Protein AF-A0A931P7S0-F1 (afdb_monomer_lite)

Secondary structure (DSSP, 8-state):
----------S--------SSTT-TTS--HHHHHHHHHHHHHHT--HHHHHHHHH--SSGGGS-HHHHHHHHHHHHHHSTT---

pLDDT: mean 78.42, std 18.33, range [48.16, 95.75]

Foldseek 3Di:
DDDPDDPDDDDDPPPPVPPPPPPQQFWADPVLLVLLCVLCVVVVHDSQVVCCVPPVDNDNRRHGNVRSVVSSVVSVVPPPDPPD

Radius of gyration: 24.15 Å; chains: 1; bounding box: 81×26×39 Å

Structure (mmCIF, N/CA/C/O backbone):
data_AF-A0A931P7S0-F1
#
_entry.id   AF-A0A931P7S0-F1
#
loop_
_atom_site.group_PDB
_atom_site.id
_atom_site.type_symbol
_atom_site.label_atom_id
_atom_site.label_alt_id
_atom_site.label_comp_id
_atom_site.label_asym_id
_atom_site.label_entity_id
_atom_site.label_seq_id
_atom_site.pdbx_PDB_ins_code
_atom_site.Cartn_x
_atom_site.Cartn_y
_atom_site.Cartn_z
_atom_site.occupancy
_atom_site.B_iso_or_equiv
_atom_site.auth_seq_id
_atom_site.auth_comp_id
_atom_site.auth_asym_id
_atom_site.auth_atom_id
_atom_site.pdbx_PDB_model_num
ATOM 1 N N . MET A 1 1 ? 72.646 -20.938 -17.473 1.00 54.59 1 MET A N 1
ATOM 2 C CA . MET A 1 1 ? 71.360 -21.529 -17.902 1.00 54.59 1 MET A CA 1
ATOM 3 C C . MET A 1 1 ? 70.468 -21.617 -16.680 1.00 54.59 1 MET A C 1
ATOM 5 O O . MET A 1 1 ? 70.814 -22.351 -15.769 1.00 54.59 1 MET A O 1
ATOM 9 N N . GLY A 1 2 ? 69.397 -20.828 -16.617 1.00 52.03 2 GLY A N 1
ATOM 10 C CA . GLY A 1 2 ? 68.466 -20.861 -15.486 1.00 52.03 2 GLY A CA 1
ATOM 11 C C . GLY A 1 2 ? 67.920 -19.482 -15.154 1.00 52.03 2 GLY A C 1
ATOM 12 O O . GLY A 1 2 ? 68.458 -18.804 -14.290 1.00 52.03 2 GLY A O 1
ATOM 13 N N . SER A 1 3 ? 66.882 -19.058 -15.872 1.00 48.66 3 SER A N 1
ATOM 14 C CA . SER A 1 3 ? 65.983 -17.963 -15.485 1.00 48.66 3 SER A CA 1
ATOM 15 C C . SER A 1 3 ? 64.724 -18.061 -16.346 1.00 48.66 3 SER A C 1
ATOM 17 O O . SER A 1 3 ? 64.602 -17.378 -17.353 1.00 48.66 3 SER A O 1
ATOM 19 N N . ASN A 1 4 ? 63.813 -18.958 -15.971 1.00 56.84 4 ASN A N 1
ATOM 20 C CA . ASN A 1 4 ? 62.405 -18.854 -16.350 1.00 56.84 4 ASN A CA 1
ATOM 21 C C . ASN A 1 4 ? 61.637 -18.650 -15.046 1.00 56.84 4 ASN A C 1
ATOM 23 O O . ASN A 1 4 ? 61.141 -19.602 -14.453 1.00 56.84 4 ASN A O 1
ATOM 27 N N . THR A 1 5 ? 61.633 -17.407 -14.575 1.00 62.09 5 THR A N 1
ATOM 28 C CA . THR A 1 5 ? 60.822 -16.984 -13.437 1.00 62.09 5 THR A CA 1
ATOM 29 C C . THR A 1 5 ? 59.502 -16.457 -13.982 1.00 62.09 5 THR A C 1
ATOM 31 O O . THR A 1 5 ? 59.479 -15.497 -14.751 1.00 62.09 5 THR A O 1
ATOM 34 N N . ASP A 1 6 ? 58.438 -17.162 -13.612 1.00 56.56 6 ASP A N 1
ATOM 35 C CA . ASP A 1 6 ? 57.060 -16.715 -13.447 1.00 56.56 6 ASP A CA 1
ATOM 36 C C . ASP A 1 6 ? 56.556 -15.561 -14.317 1.00 56.56 6 ASP A C 1
ATOM 38 O O . ASP A 1 6 ? 56.630 -14.382 -13.971 1.00 56.56 6 ASP A O 1
ATOM 42 N N . ARG A 1 7 ? 55.863 -15.934 -15.393 1.00 52.94 7 ARG A N 1
ATOM 43 C CA . ARG A 1 7 ? 54.852 -15.082 -16.027 1.00 52.94 7 ARG A CA 1
ATOM 44 C C . ARG A 1 7 ? 53.505 -15.801 -16.061 1.00 52.94 7 ARG A C 1
ATOM 46 O O . ARG A 1 7 ? 52.909 -15.990 -17.117 1.00 52.94 7 ARG A O 1
ATOM 53 N N . ALA A 1 8 ? 53.042 -16.214 -14.886 1.00 56.34 8 ALA A N 1
ATOM 54 C CA . ALA A 1 8 ? 51.727 -16.804 -14.687 1.00 56.34 8 ALA A CA 1
ATOM 55 C C . ALA A 1 8 ? 51.056 -16.190 -13.453 1.00 56.34 8 ALA A C 1
ATOM 57 O O . ALA A 1 8 ? 51.039 -16.783 -12.386 1.00 56.34 8 ALA A O 1
ATOM 58 N N . LEU A 1 9 ? 50.459 -15.009 -13.612 1.00 55.88 9 LEU A N 1
ATOM 59 C CA . LEU A 1 9 ? 49.389 -14.553 -12.726 1.00 55.88 9 LEU A CA 1
ATOM 60 C C . LEU A 1 9 ? 48.229 -14.052 -13.586 1.00 55.88 9 LEU A C 1
ATOM 62 O O . LEU A 1 9 ? 48.180 -12.914 -14.041 1.00 55.88 9 LEU A O 1
ATOM 66 N N . ALA A 1 10 ? 47.370 -15.030 -13.872 1.00 58.12 10 ALA A N 1
ATOM 67 C CA . ALA A 1 10 ? 45.919 -14.955 -13.928 1.00 58.12 10 ALA A CA 1
ATOM 68 C C . ALA A 1 10 ? 45.302 -13.680 -14.524 1.00 58.12 10 ALA A C 1
ATOM 70 O O . ALA A 1 10 ? 45.053 -12.671 -13.865 1.00 58.12 10 ALA A O 1
ATOM 71 N N . VAL A 1 11 ? 44.939 -13.812 -15.796 1.00 59.25 11 VAL A N 1
ATOM 72 C CA . VAL A 1 11 ? 43.917 -13.004 -16.449 1.00 59.25 11 VAL A CA 1
ATOM 73 C C . VAL A 1 11 ? 42.577 -13.214 -15.731 1.00 59.25 11 VAL A C 1
ATOM 75 O O . VAL A 1 11 ? 42.004 -14.290 -15.782 1.00 59.25 11 VAL A O 1
ATOM 78 N N . SER A 1 12 ? 42.074 -12.137 -15.127 1.00 55.84 12 SER A N 1
ATOM 79 C CA . SER A 1 12 ? 40.650 -11.791 -14.997 1.00 55.84 12 SER A CA 1
ATOM 80 C C . SER A 1 12 ? 39.673 -12.851 -14.457 1.00 55.84 12 SER A C 1
ATOM 82 O O . SER A 1 12 ? 38.763 -13.261 -15.171 1.00 55.84 12 SER A O 1
ATOM 84 N N . ASP A 1 13 ? 39.692 -13.106 -13.148 1.00 54.06 13 ASP A N 1
ATOM 85 C CA . ASP A 1 13 ? 38.490 -13.555 -12.420 1.00 54.06 13 ASP A CA 1
ATOM 86 C C . ASP A 1 13 ? 37.612 -12.352 -12.028 1.00 54.06 13 ASP A C 1
ATOM 88 O O . ASP A 1 13 ? 37.368 -12.049 -10.862 1.00 54.06 13 ASP A O 1
ATOM 92 N N . ARG A 1 14 ? 37.116 -11.624 -13.036 1.00 60.03 14 ARG A N 1
ATOM 93 C CA . ARG A 1 14 ? 35.981 -10.698 -12.869 1.00 60.03 14 ARG A CA 1
ATOM 94 C C . ARG A 1 14 ? 34.708 -11.370 -13.359 1.00 60.03 14 ARG A C 1
ATOM 96 O O . ARG A 1 14 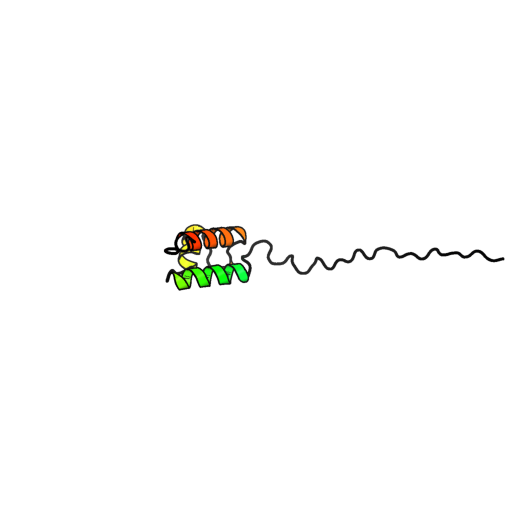? 34.033 -10.863 -14.246 1.00 60.03 14 ARG A O 1
ATOM 103 N N . ASN A 1 15 ? 34.388 -12.520 -12.782 1.00 52.16 15 ASN A N 1
ATOM 104 C CA . ASN A 1 15 ? 33.079 -13.132 -12.950 1.00 52.16 15 ASN A CA 1
ATOM 105 C C . ASN A 1 15 ? 32.360 -13.177 -11.602 1.00 52.16 15 ASN A C 1
ATOM 107 O O . ASN A 1 15 ? 32.106 -14.236 -11.038 1.00 52.16 15 ASN A O 1
ATOM 111 N N . SER A 1 16 ? 32.037 -11.996 -11.071 1.00 55.16 16 SER A N 1
ATOM 112 C CA . SER A 1 16 ? 30.971 -11.885 -10.079 1.00 55.16 16 SER A CA 1
ATOM 113 C C . SER A 1 16 ? 29.675 -12.314 -10.775 1.00 55.16 16 SER A C 1
ATOM 115 O O . SER A 1 16 ? 29.287 -11.653 -11.743 1.00 55.16 16 SER A O 1
ATOM 117 N N . PRO A 1 17 ? 28.962 -13.364 -10.326 1.00 49.53 17 PRO A N 1
ATOM 118 C CA . PRO A 1 17 ? 27.686 -13.749 -10.913 1.00 49.53 17 PRO A CA 1
ATOM 119 C C . PRO A 1 17 ? 26.597 -12.781 -10.428 1.00 49.53 17 PRO A C 1
ATOM 121 O O . PRO A 1 17 ? 25.647 -13.156 -9.747 1.00 49.53 17 PRO A O 1
ATOM 124 N N . GLN A 1 18 ? 26.718 -11.500 -10.775 1.00 56.66 18 GLN A N 1
ATOM 125 C CA . GLN A 1 18 ? 25.713 -10.474 -10.516 1.00 56.66 18 GLN A CA 1
ATOM 126 C C . GLN A 1 18 ? 24.713 -10.428 -11.677 1.00 56.66 18 GLN A C 1
ATOM 128 O O . GLN A 1 18 ? 24.450 -9.398 -12.289 1.00 56.66 18 GLN A O 1
ATOM 133 N N . SER A 1 19 ? 24.165 -11.587 -12.031 1.00 53.62 19 SER A N 1
ATOM 134 C CA . SER A 1 19 ? 23.227 -11.724 -13.148 1.00 53.62 19 SER A CA 1
ATOM 135 C C . SER A 1 19 ? 22.142 -12.763 -12.861 1.00 53.62 19 SER A C 1
ATOM 137 O O . SER A 1 19 ? 21.715 -13.509 -13.734 1.00 53.62 19 SER A O 1
ATOM 139 N N . LYS A 1 20 ? 21.626 -12.782 -11.625 1.00 50.00 20 LYS A N 1
ATOM 140 C CA . LYS A 1 20 ? 20.342 -13.439 -11.305 1.00 50.00 20 LYS A CA 1
ATOM 141 C C . LYS A 1 20 ? 19.310 -12.555 -10.596 1.00 50.00 20 LYS A C 1
ATOM 143 O O . LYS A 1 20 ? 18.212 -13.025 -10.338 1.00 50.00 20 LYS A O 1
ATOM 148 N N . GLN A 1 21 ? 19.589 -11.268 -10.367 1.00 53.81 21 GLN A N 1
ATOM 149 C CA . GLN A 1 21 ? 18.649 -10.347 -9.695 1.00 53.81 21 GLN A CA 1
ATOM 150 C C . GLN A 1 21 ? 18.048 -9.248 -10.589 1.00 53.81 21 GLN A C 1
ATOM 152 O O . GLN A 1 21 ? 17.363 -8.360 -10.099 1.00 53.81 21 GLN A O 1
ATOM 157 N N . ARG A 1 22 ? 18.232 -9.306 -11.913 1.00 52.44 22 ARG A N 1
ATOM 158 C CA . ARG A 1 22 ? 17.694 -8.295 -12.849 1.00 52.44 22 ARG A CA 1
ATOM 159 C C . ARG A 1 22 ? 16.344 -8.663 -13.483 1.00 52.44 22 ARG A C 1
ATOM 161 O O . ARG A 1 22 ? 16.091 -8.282 -14.617 1.00 52.44 22 ARG A O 1
ATOM 168 N N . ARG A 1 23 ? 15.474 -9.408 -12.787 1.00 49.88 23 ARG A N 1
ATOM 169 C CA . ARG A 1 23 ? 14.137 -9.776 -13.312 1.00 49.88 23 ARG A CA 1
ATOM 170 C C . ARG A 1 23 ? 12.930 -9.284 -12.503 1.00 49.88 23 ARG A C 1
ATOM 172 O O . ARG A 1 23 ? 11.821 -9.690 -12.808 1.00 49.88 23 ARG A O 1
ATOM 179 N N . HIS A 1 24 ? 13.118 -8.365 -11.554 1.00 52.81 24 HIS A N 1
ATOM 180 C CA . HIS A 1 24 ? 12.007 -7.685 -10.860 1.00 52.81 24 HIS A CA 1
ATOM 181 C C . HIS A 1 24 ? 12.275 -6.184 -10.689 1.00 52.81 24 HIS A C 1
ATOM 183 O O . HIS A 1 24 ? 12.015 -5.607 -9.642 1.00 52.81 24 HIS A O 1
ATOM 189 N N . ALA A 1 25 ? 12.841 -5.534 -11.709 1.00 53.97 25 ALA A N 1
ATOM 190 C CA . ALA A 1 25 ? 13.202 -4.115 -11.643 1.00 53.97 25 ALA A CA 1
ATOM 191 C C . ALA A 1 25 ? 11.995 -3.148 -11.588 1.00 53.97 25 ALA A C 1
ATOM 193 O O . ALA A 1 25 ? 12.199 -1.940 -11.621 1.00 53.97 25 ALA A O 1
ATOM 194 N N . GLY A 1 26 ? 10.762 -3.649 -11.478 1.00 61.41 26 GLY A N 1
ATOM 195 C CA . GLY A 1 26 ? 9.561 -2.814 -11.460 1.00 61.41 26 GLY A CA 1
ATOM 196 C C . GLY A 1 26 ? 8.368 -3.387 -10.703 1.00 61.41 26 GLY A C 1
ATOM 197 O O . GLY A 1 26 ? 7.326 -2.760 -10.748 1.00 61.41 26 GLY A O 1
ATOM 198 N N . THR A 1 27 ? 8.500 -4.521 -10.007 1.00 81.25 27 THR A N 1
ATOM 199 C CA . THR A 1 27 ? 7.381 -5.166 -9.295 1.00 81.25 27 THR A CA 1
ATOM 200 C C . THR A 1 27 ? 7.702 -5.323 -7.814 1.00 81.25 27 THR A C 1
ATOM 202 O O . THR A 1 27 ? 8.865 -5.473 -7.428 1.00 81.25 27 THR A O 1
ATOM 205 N N . ALA A 1 28 ? 6.678 -5.307 -6.974 1.00 90.19 28 ALA A N 1
ATOM 206 C CA . ALA A 1 28 ? 6.780 -5.415 -5.536 1.00 90.19 28 ALA A CA 1
ATOM 207 C C . ALA A 1 28 ? 7.418 -6.752 -5.155 1.00 90.19 28 ALA A C 1
ATOM 209 O O . ALA A 1 28 ? 7.151 -7.809 -5.731 1.00 90.19 28 ALA A O 1
ATOM 210 N N . THR A 1 29 ? 8.308 -6.710 -4.171 1.00 93.12 29 THR A N 1
ATOM 211 C CA . THR A 1 29 ? 8.977 -7.917 -3.686 1.00 93.12 29 TH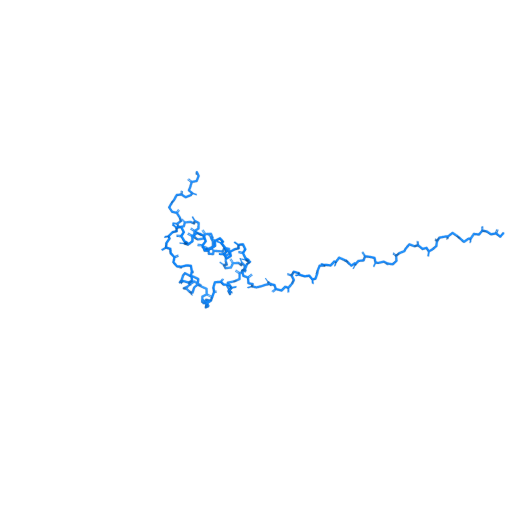R A CA 1
ATOM 212 C C . THR A 1 29 ? 8.013 -8.782 -2.875 1.00 93.12 29 THR A C 1
ATOM 214 O O . THR A 1 29 ? 7.088 -8.286 -2.237 1.00 93.12 29 THR A O 1
ATOM 217 N N . GLN A 1 30 ? 8.288 -10.085 -2.791 1.00 92.50 30 GLN A N 1
ATOM 218 C CA . GLN A 1 30 ? 7.492 -11.022 -1.984 1.00 92.50 30 GLN A CA 1
ATOM 219 C C . GLN A 1 30 ? 7.358 -10.613 -0.508 1.00 92.50 30 GLN A C 1
ATOM 221 O O . GLN A 1 30 ? 6.322 -10.846 0.111 1.00 92.50 30 GLN A O 1
ATOM 226 N N . ASN A 1 31 ? 8.386 -9.978 0.062 1.00 93.56 31 ASN A N 1
ATOM 227 C CA . ASN A 1 31 ? 8.321 -9.465 1.430 1.00 93.56 31 ASN A CA 1
ATOM 228 C C . ASN A 1 31 ? 7.373 -8.263 1.543 1.00 93.56 31 ASN A C 1
ATOM 230 O O . ASN A 1 31 ? 6.639 -8.169 2.524 1.00 93.56 31 ASN A O 1
ATOM 234 N N . GLN A 1 32 ? 7.356 -7.376 0.543 1.00 95.12 32 GLN A N 1
ATOM 235 C CA . GLN A 1 32 ? 6.430 -6.242 0.500 1.00 95.12 32 GLN A CA 1
ATOM 236 C C . GLN A 1 32 ? 4.983 -6.713 0.335 1.00 95.12 32 GLN A C 1
ATOM 238 O O . GLN A 1 32 ? 4.127 -6.290 1.104 1.00 95.12 32 GLN A O 1
ATOM 243 N N . LEU A 1 33 ? 4.726 -7.656 -0.577 1.00 94.94 33 LEU A N 1
ATOM 244 C CA . LEU A 1 33 ? 3.398 -8.254 -0.754 1.00 94.94 33 LEU A CA 1
ATOM 245 C C . LEU A 1 33 ? 2.891 -8.857 0.562 1.00 94.94 33 LEU A C 1
ATOM 247 O O . LEU A 1 33 ? 1.803 -8.524 1.027 1.00 94.94 33 LEU A O 1
ATOM 251 N N . ARG A 1 34 ? 3.718 -9.668 1.237 1.00 95.75 34 ARG A N 1
ATOM 252 C CA . ARG A 1 34 ? 3.368 -10.231 2.551 1.00 95.75 34 ARG A CA 1
ATOM 253 C C . ARG A 1 34 ? 3.070 -9.163 3.597 1.00 95.75 34 ARG A C 1
ATOM 255 O O . ARG A 1 34 ? 2.141 -9.348 4.383 1.00 95.75 34 ARG A O 1
ATOM 262 N N . ALA A 1 35 ? 3.836 -8.075 3.632 1.00 95.62 35 ALA A N 1
ATOM 263 C CA . ALA A 1 35 ? 3.602 -6.981 4.568 1.00 95.62 35 ALA A CA 1
ATOM 264 C C . ALA A 1 35 ? 2.255 -6.292 4.302 1.00 95.62 35 ALA A C 1
ATOM 266 O O . ALA A 1 35 ? 1.485 -6.107 5.244 1.00 95.62 35 ALA A O 1
ATOM 267 N N . ILE A 1 36 ? 1.942 -5.998 3.034 1.00 94.62 36 ILE A N 1
ATOM 268 C CA . ILE A 1 36 ? 0.660 -5.414 2.612 1.00 94.62 36 ILE A CA 1
ATOM 269 C C . ILE A 1 36 ? -0.497 -6.312 3.052 1.00 94.62 36 ILE A C 1
ATOM 271 O O . ILE A 1 36 ? -1.387 -5.853 3.770 1.00 94.62 36 ILE A O 1
ATOM 275 N N . PHE A 1 37 ? -0.460 -7.603 2.703 1.00 95.19 37 PHE A N 1
ATOM 276 C CA . PHE A 1 37 ? -1.512 -8.548 3.088 1.00 95.19 37 PHE A CA 1
ATOM 277 C C . PHE A 1 37 ? -1.648 -8.670 4.608 1.00 95.19 37 PHE A C 1
ATOM 279 O O . PHE A 1 37 ? -2.759 -8.637 5.128 1.00 95.19 37 PHE A O 1
ATOM 286 N N . SER A 1 38 ? -0.536 -8.748 5.341 1.00 94.88 38 SER A N 1
ATOM 287 C CA . SER A 1 38 ? -0.561 -8.890 6.802 1.00 94.88 38 SER A CA 1
ATOM 288 C C . SER A 1 38 ? -1.146 -7.660 7.502 1.00 94.88 38 SER A C 1
ATOM 290 O O . SER A 1 38 ? -1.931 -7.805 8.437 1.00 94.88 38 SER A O 1
ATOM 292 N N . LEU A 1 39 ? -0.770 -6.451 7.074 1.00 92.19 39 LEU A N 1
ATOM 293 C CA . LEU A 1 39 ? -1.272 -5.203 7.657 1.00 92.19 39 LEU A CA 1
ATOM 294 C C . LEU A 1 39 ? -2.748 -4.981 7.323 1.00 92.19 39 LEU A C 1
ATOM 296 O O . LEU A 1 39 ? -3.521 -4.621 8.211 1.00 92.19 39 LEU A O 1
ATOM 300 N N . SER A 1 40 ? -3.134 -5.248 6.077 1.00 92.75 40 SER A N 1
ATOM 301 C CA . SER A 1 40 ? -4.514 -5.086 5.610 1.00 92.75 40 SER A CA 1
ATOM 302 C C . SER A 1 40 ? -5.442 -6.106 6.270 1.00 92.75 40 SER A C 1
ATOM 304 O O . SER A 1 40 ? -6.505 -5.743 6.766 1.00 92.75 40 SER A O 1
ATOM 306 N N . PHE A 1 41 ? -4.991 -7.359 6.416 1.00 92.19 41 PHE A N 1
ATOM 307 C CA . PHE A 1 41 ? -5.722 -8.399 7.143 1.00 92.19 41 PHE A CA 1
ATOM 308 C C . PHE A 1 41 ? -5.971 -8.018 8.607 1.00 92.19 41 PHE A C 1
ATOM 310 O O . PHE A 1 41 ? -7.093 -8.139 9.097 1.00 92.19 41 PHE A O 1
ATOM 317 N N . ARG A 1 42 ? -4.951 -7.501 9.307 1.00 89.44 42 ARG A N 1
ATOM 318 C CA . ARG A 1 42 ? -5.085 -7.039 10.703 1.00 89.44 42 ARG A CA 1
ATOM 319 C C . ARG A 1 42 ? -6.101 -5.909 10.855 1.00 89.44 42 ARG A C 1
ATOM 321 O O . ARG A 1 42 ? -6.786 -5.847 11.869 1.00 89.44 42 ARG A O 1
ATOM 328 N N . GLN A 1 43 ? -6.195 -5.040 9.855 1.00 91.38 43 GLN A N 1
ATOM 329 C CA . GLN A 1 43 ? -7.116 -3.902 9.841 1.00 91.38 43 GLN A CA 1
ATOM 330 C C . GLN A 1 43 ? -8.486 -4.246 9.244 1.00 91.38 43 GLN A C 1
ATOM 332 O O . GLN A 1 43 ? -9.388 -3.417 9.294 1.00 91.38 43 GLN A O 1
ATOM 337 N N . ARG A 1 44 ? -8.659 -5.469 8.720 1.00 91.94 44 ARG A N 1
ATOM 338 C CA . ARG A 1 44 ? -9.850 -5.919 7.981 1.00 91.94 44 ARG A CA 1
ATOM 339 C C . ARG A 1 44 ? -10.190 -5.025 6.783 1.00 91.94 44 ARG A C 1
ATOM 341 O O . ARG A 1 44 ? -11.360 -4.776 6.512 1.00 91.94 44 ARG A O 1
ATOM 348 N N . ILE A 1 45 ? -9.166 -4.563 6.068 1.00 91.94 45 ILE A N 1
ATOM 349 C CA . ILE A 1 45 ? -9.311 -3.783 4.834 1.00 91.94 45 ILE A CA 1
ATOM 350 C C . ILE A 1 45 ? -8.851 -4.637 3.649 1.00 91.94 45 ILE A C 1
ATOM 352 O O . ILE A 1 45 ? -7.936 -5.451 3.791 1.00 91.94 45 ILE A O 1
ATOM 356 N N . ASP A 1 46 ? -9.484 -4.464 2.489 1.00 93.44 46 ASP A N 1
ATOM 357 C CA . ASP A 1 46 ? -9.055 -5.102 1.246 1.00 93.44 46 ASP A CA 1
ATOM 358 C C . ASP A 1 46 ? -7.833 -4.362 0.658 1.00 93.44 46 ASP A C 1
ATOM 360 O O . ASP A 1 46 ? -7.973 -3.218 0.212 1.00 93.44 46 ASP A O 1
ATOM 364 N N . PRO A 1 47 ? -6.636 -4.985 0.636 1.00 92.00 47 PRO A N 1
ATOM 365 C CA . PRO A 1 47 ? -5.449 -4.357 0.066 1.00 92.00 47 PRO A CA 1
ATOM 366 C C . PRO A 1 47 ? -5.608 -4.049 -1.423 1.00 92.00 47 PRO A C 1
ATOM 368 O O . PRO A 1 47 ? -5.108 -3.021 -1.877 1.00 92.00 47 PRO A O 1
ATOM 371 N N . LEU A 1 48 ? -6.285 -4.921 -2.184 1.00 94.12 48 LEU A N 1
ATOM 372 C CA . LEU A 1 48 ? -6.427 -4.768 -3.632 1.00 94.12 48 LEU A CA 1
ATOM 373 C C . LEU A 1 48 ? -7.308 -3.573 -3.973 1.00 94.12 48 LEU A C 1
ATOM 375 O O . LEU A 1 48 ? -7.001 -2.843 -4.912 1.00 94.12 48 LEU A O 1
ATOM 379 N N . HIS A 1 49 ? -8.360 -3.344 -3.190 1.00 94.00 49 HIS A N 1
ATOM 380 C CA . HIS A 1 49 ? -9.208 -2.170 -3.346 1.00 94.00 49 HIS A CA 1
ATOM 381 C C . HIS A 1 49 ? -8.408 -0.867 -3.194 1.00 94.00 49 HIS A C 1
ATOM 383 O O . HIS A 1 49 ? -8.469 -0.014 -4.075 1.00 94.00 49 HIS A O 1
ATOM 389 N N . ILE A 1 50 ? -7.586 -0.752 -2.142 1.00 92.44 50 ILE A N 1
ATOM 390 C CA . ILE A 1 50 ? -6.752 0.441 -1.918 1.00 92.44 50 ILE A CA 1
ATOM 391 C C . ILE A 1 50 ? -5.700 0.595 -3.023 1.00 92.44 50 ILE A C 1
ATOM 393 O O . ILE A 1 50 ? -5.460 1.699 -3.510 1.00 92.44 50 ILE A O 1
ATOM 397 N N . ALA A 1 51 ? -5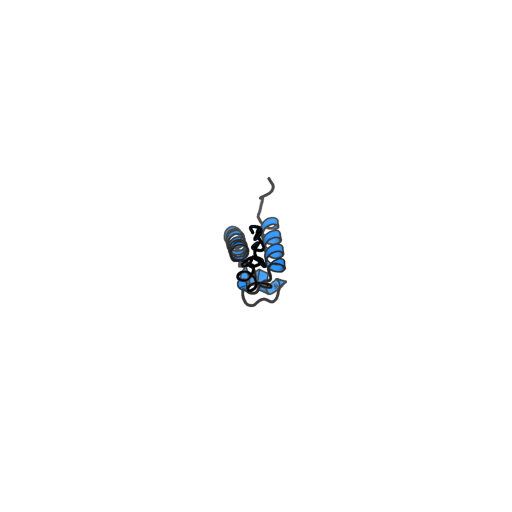.055 -0.504 -3.420 1.00 92.81 51 ALA A N 1
ATOM 398 C CA . ALA A 1 51 ? -4.030 -0.467 -4.455 1.00 92.81 51 ALA A CA 1
ATOM 399 C C . ALA A 1 51 ? -4.600 -0.026 -5.812 1.00 92.81 51 ALA A C 1
ATOM 401 O O . ALA A 1 51 ? -3.987 0.801 -6.483 1.00 92.81 51 ALA A O 1
ATOM 402 N N . ARG A 1 52 ? -5.793 -0.513 -6.174 1.00 94.81 52 ARG A N 1
ATOM 403 C CA . ARG A 1 52 ? -6.541 -0.068 -7.358 1.00 94.81 52 ARG A CA 1
ATOM 404 C C . ARG A 1 52 ? -6.871 1.414 -7.295 1.00 94.81 52 ARG A C 1
ATOM 406 O O . ARG A 1 52 ? -6.580 2.137 -8.235 1.00 94.81 52 ARG A O 1
ATOM 413 N N . GLU A 1 53 ? -7.438 1.866 -6.180 1.00 93.75 53 GLU A N 1
ATOM 414 C CA . GLU A 1 53 ? -7.855 3.261 -6.015 1.00 93.75 53 GLU A CA 1
ATOM 415 C C . GLU A 1 53 ? -6.675 4.244 -6.104 1.00 93.75 53 GLU A C 1
ATOM 417 O O . GLU A 1 53 ? -6.817 5.328 -6.665 1.00 93.75 53 GLU A O 1
ATOM 422 N N . ARG A 1 54 ? -5.502 3.875 -5.571 1.00 91.12 54 ARG A N 1
ATOM 423 C CA . ARG A 1 54 ? -4.337 4.775 -5.499 1.00 91.12 54 ARG A CA 1
ATOM 424 C C . ARG A 1 54 ? -3.382 4.688 -6.681 1.00 91.12 54 ARG A C 1
ATOM 42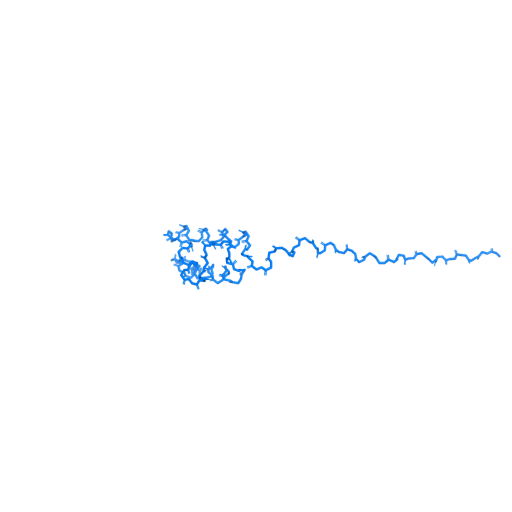6 O O . ARG A 1 54 ? -2.778 5.699 -7.032 1.00 91.12 54 ARG A O 1
ATOM 433 N N . PHE A 1 55 ? -3.194 3.495 -7.235 1.00 92.94 55 PHE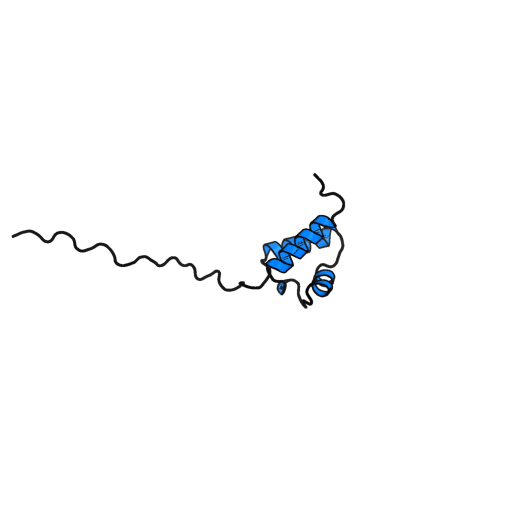 A N 1
ATOM 434 C CA . PHE A 1 55 ? -2.128 3.216 -8.201 1.00 92.94 55 PHE A CA 1
ATOM 435 C C . PHE A 1 55 ? -2.646 2.649 -9.527 1.00 92.94 55 PHE A C 1
ATOM 437 O O . PHE A 1 55 ? -1.835 2.382 -10.405 1.00 92.94 55 PHE A O 1
ATOM 444 N N . ASP A 1 56 ? -3.965 2.471 -9.678 1.00 93.50 56 ASP A N 1
ATOM 445 C CA . ASP A 1 56 ? -4.605 1.950 -10.897 1.00 93.50 56 ASP A CA 1
ATOM 446 C C . ASP A 1 56 ? -4.047 0.582 -11.342 1.00 93.50 56 ASP A C 1
ATOM 448 O O . ASP A 1 56 ? -3.823 0.314 -12.520 1.00 93.50 56 ASP A O 1
ATOM 452 N N . VAL A 1 57 ? -3.775 -0.297 -10.368 1.00 92.31 57 VAL A N 1
ATOM 453 C CA . VAL A 1 57 ? -3.230 -1.641 -10.616 1.00 92.31 57 VAL A CA 1
ATOM 454 C C . VAL A 1 57 ? -4.298 -2.723 -10.529 1.00 92.31 57 VAL A C 1
ATOM 456 O O . VAL A 1 57 ? -5.056 -2.799 -9.566 1.00 92.31 57 VAL A O 1
ATOM 459 N N . ASP A 1 58 ? -4.314 -3.649 -11.484 1.00 92.69 58 ASP A N 1
ATOM 460 C CA . ASP A 1 58 ? -5.261 -4.766 -11.468 1.00 92.69 58 ASP A CA 1
ATOM 461 C C . ASP A 1 58 ? -4.936 -5.816 -10.403 1.00 92.69 58 ASP A C 1
ATOM 463 O O . ASP A 1 58 ? -5.851 -6.493 -9.910 1.00 92.69 58 ASP A O 1
ATOM 467 N N . ARG A 1 59 ? -3.651 -5.957 -10.051 1.00 91.81 59 ARG A N 1
ATOM 468 C CA . ARG A 1 59 ? -3.147 -6.914 -9.064 1.00 91.81 59 ARG A CA 1
ATOM 469 C C . ARG A 1 59 ? -2.155 -6.260 -8.109 1.00 91.81 59 ARG A C 1
ATOM 471 O O . ARG A 1 59 ? -1.424 -5.342 -8.463 1.00 91.81 59 ARG A O 1
ATOM 478 N N . ILE A 1 60 ? -2.082 -6.787 -6.890 1.00 90.44 60 ILE A N 1
ATOM 479 C CA . ILE A 1 60 ? -1.167 -6.287 -5.850 1.00 90.44 60 ILE A CA 1
ATOM 480 C C . ILE A 1 60 ? 0.303 -6.527 -6.231 1.00 90.44 60 ILE A C 1
ATOM 482 O O . ILE A 1 60 ? 1.178 -5.750 -5.858 1.00 90.44 60 ILE A O 1
ATOM 486 N N . GLU A 1 61 ? 0.581 -7.571 -7.010 1.00 92.69 61 GLU A N 1
ATOM 487 C CA . GLU A 1 61 ? 1.910 -7.889 -7.535 1.00 92.69 61 GLU A CA 1
ATOM 488 C C . GLU A 1 61 ? 2.405 -6.902 -8.600 1.00 92.69 61 GLU A C 1
ATOM 490 O O . GLU A 1 61 ? 3.618 -6.808 -8.809 1.00 92.69 61 GLU A O 1
ATOM 495 N N . ASP A 1 62 ? 1.490 -6.165 -9.237 1.00 92.75 62 ASP A N 1
ATOM 496 C CA . ASP A 1 62 ? 1.808 -5.197 -10.292 1.00 92.75 62 ASP A CA 1
ATOM 497 C C . ASP A 1 62 ? 2.311 -3.865 -9.721 1.00 92.75 62 ASP A C 1
ATOM 499 O O . ASP A 1 62 ? 2.906 -3.070 -10.447 1.00 92.75 62 ASP A O 1
ATOM 503 N N . LEU A 1 63 ? 2.140 -3.642 -8.412 1.00 93.06 63 LEU A N 1
ATOM 504 C CA . LEU A 1 63 ? 2.740 -2.505 -7.720 1.00 93.06 63 LEU A CA 1
ATOM 505 C C . LEU A 1 63 ? 4.247 -2.506 -7.934 1.00 93.06 63 LEU A C 1
ATOM 507 O O . LEU A 1 63 ? 4.905 -3.532 -7.782 1.00 93.06 63 LEU A O 1
ATOM 511 N N . SER A 1 64 ? 4.835 -1.343 -8.167 1.00 93.94 64 SER A N 1
ATOM 512 C CA . SER A 1 64 ? 6.278 -1.185 -8.084 1.00 93.94 64 SER A CA 1
ATOM 513 C C . SER A 1 64 ? 6.765 -1.284 -6.642 1.00 93.94 64 SER A C 1
ATOM 515 O O . SER A 1 64 ? 6.032 -1.091 -5.672 1.00 93.94 64 SER A O 1
ATOM 517 N N . MET A 1 65 ? 8.067 -1.521 -6.470 1.00 91.56 65 MET A N 1
ATOM 518 C CA . MET A 1 65 ? 8.682 -1.505 -5.139 1.00 91.56 65 MET A CA 1
ATOM 519 C C . MET A 1 65 ? 8.450 -0.179 -4.396 1.00 91.56 65 MET A C 1
ATOM 521 O O . MET A 1 65 ? 8.387 -0.187 -3.165 1.00 91.56 65 MET A O 1
ATOM 525 N N . ARG A 1 66 ? 8.345 0.950 -5.117 1.00 93.75 66 ARG A N 1
ATOM 526 C CA . ARG A 1 66 ? 8.101 2.273 -4.523 1.00 93.75 66 ARG A CA 1
ATOM 527 C C . ARG A 1 66 ? 6.656 2.392 -4.057 1.00 93.75 66 ARG A C 1
ATOM 529 O O . ARG A 1 66 ? 6.442 2.698 -2.892 1.00 93.75 66 ARG A O 1
ATOM 536 N N . GLU A 1 67 ? 5.702 2.062 -4.920 1.00 94.88 67 GLU A N 1
ATOM 537 C CA . GLU A 1 67 ? 4.267 2.109 -4.603 1.00 94.88 67 GLU A CA 1
ATOM 538 C C . GLU A 1 67 ? 3.912 1.138 -3.477 1.00 94.88 67 GLU A C 1
ATOM 540 O O . GLU A 1 67 ? 3.232 1.514 -2.529 1.00 94.88 67 GLU A O 1
ATOM 545 N N . ALA A 1 68 ? 4.468 -0.077 -3.499 1.00 95.31 68 ALA A N 1
ATOM 546 C CA . ALA A 1 68 ? 4.294 -1.036 -2.416 1.00 95.31 68 ALA A CA 1
ATOM 547 C C . ALA A 1 68 ? 4.851 -0.517 -1.083 1.00 95.31 68 ALA A C 1
ATOM 549 O O . ALA A 1 68 ? 4.245 -0.738 -0.038 1.00 95.31 68 ALA A O 1
ATOM 550 N N . SER A 1 69 ? 5.990 0.185 -1.098 1.00 95.06 69 SER A N 1
ATOM 551 C CA . SER A 1 69 ? 6.542 0.799 0.118 1.00 95.06 69 SER A CA 1
ATOM 552 C C . SER A 1 69 ? 5.640 1.919 0.636 1.00 95.06 69 SER A C 1
ATOM 554 O O . SER A 1 69 ? 5.322 1.930 1.822 1.00 95.06 69 SER A O 1
ATOM 556 N N . SER A 1 70 ? 5.165 2.798 -0.252 1.00 95.12 70 SER A N 1
ATOM 557 C CA . SER A 1 70 ? 4.213 3.860 0.092 1.00 95.12 70 SER A CA 1
ATOM 558 C C . SER A 1 70 ? 2.918 3.299 0.684 1.00 95.12 70 SER A C 1
ATOM 560 O O . SER A 1 70 ? 2.494 3.743 1.748 1.00 95.12 70 SER A O 1
ATOM 562 N N . LEU A 1 71 ? 2.343 2.261 0.069 1.00 94.44 71 LEU A N 1
ATOM 563 C CA . LEU A 1 71 ? 1.135 1.602 0.568 1.00 94.44 71 LEU A CA 1
ATOM 564 C C . LEU A 1 71 ? 1.353 0.965 1.948 1.00 94.44 71 LEU A C 1
ATOM 566 O O . LEU A 1 71 ? 0.502 1.068 2.828 1.00 94.44 71 LEU A O 1
ATOM 570 N N . ILE A 1 72 ? 2.502 0.319 2.171 1.00 94.75 72 ILE A N 1
ATOM 571 C CA . ILE A 1 72 ? 2.857 -0.240 3.483 1.00 94.75 72 ILE A CA 1
ATOM 572 C C . ILE A 1 72 ? 2.904 0.857 4.548 1.00 94.75 72 ILE A C 1
ATOM 574 O O . ILE A 1 72 ? 2.414 0.644 5.657 1.00 94.75 72 ILE A O 1
ATOM 578 N N . ASP A 1 73 ? 3.510 2.002 4.247 1.00 94.25 73 ASP A N 1
ATOM 579 C CA . ASP A 1 73 ? 3.637 3.088 5.216 1.00 94.25 73 ASP A CA 1
ATOM 580 C C . ASP A 1 73 ? 2.277 3.697 5.567 1.00 94.25 73 ASP A C 1
ATOM 582 O O . ASP A 1 73 ? 1.992 3.920 6.742 1.00 94.25 73 ASP A O 1
ATOM 586 N N . GLU A 1 74 ? 1.375 3.837 4.601 1.00 91.38 74 GLU A N 1
ATOM 587 C CA . GLU A 1 74 ? -0.010 4.251 4.850 1.00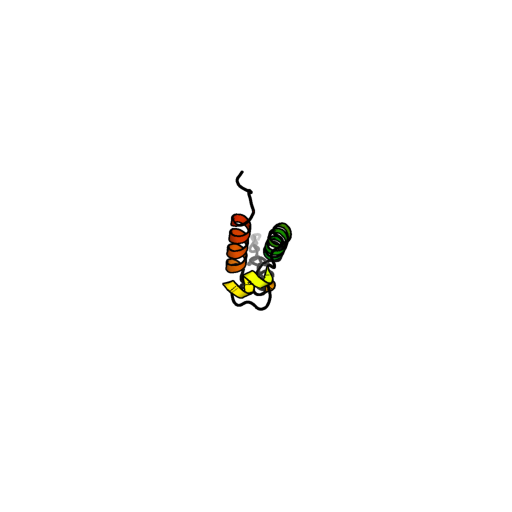 91.38 74 GLU A CA 1
ATOM 588 C C . GLU A 1 74 ? -0.777 3.250 5.716 1.00 91.38 74 GLU A C 1
ATOM 590 O O . GLU A 1 74 ? -1.425 3.631 6.694 1.00 91.38 74 GLU A O 1
ATOM 595 N N . LEU A 1 75 ? -0.653 1.955 5.413 1.00 91.19 75 LEU A N 1
ATOM 596 C CA . LEU A 1 75 ? -1.261 0.898 6.215 1.00 91.19 75 LEU A CA 1
ATOM 597 C C . LEU A 1 75 ? -0.713 0.892 7.648 1.00 91.19 75 LEU A C 1
ATOM 599 O O . LEU A 1 75 ? -1.457 0.601 8.581 1.00 91.19 75 LEU A O 1
ATOM 603 N N . LYS A 1 76 ? 0.564 1.229 7.866 1.00 89.81 76 LYS A N 1
ATOM 604 C CA . LYS A 1 76 ? 1.115 1.387 9.224 1.00 89.81 76 LYS A CA 1
ATOM 605 C C . LYS A 1 76 ? 0.534 2.605 9.943 1.00 89.81 76 LYS A C 1
ATOM 607 O O . LYS A 1 76 ? 0.283 2.513 11.140 1.00 89.81 76 LYS A O 1
ATOM 612 N N . LEU A 1 77 ? 0.333 3.722 9.240 1.00 86.44 77 LEU A N 1
ATOM 613 C CA . LEU A 1 77 ? -0.219 4.956 9.812 1.00 86.44 77 LEU A CA 1
ATOM 614 C C . LEU A 1 77 ? -1.703 4.817 10.182 1.00 86.44 77 LEU A C 1
ATOM 616 O O . LEU A 1 77 ? -2.144 5.407 11.164 1.00 86.44 77 LEU A O 1
ATOM 620 N N . SER A 1 78 ? -2.456 4.024 9.416 1.00 76.50 78 SER A N 1
ATOM 621 C CA . SER A 1 78 ? -3.877 3.745 9.655 1.00 76.50 78 SER A CA 1
ATOM 622 C C . SER A 1 78 ? -4.124 2.724 10.776 1.00 76.50 78 SER A C 1
ATOM 624 O O . SER A 1 78 ? -5.241 2.623 11.286 1.00 76.50 78 SER A O 1
ATOM 626 N N . ALA A 1 79 ? -3.108 1.960 11.188 1.00 72.12 79 ALA A N 1
ATOM 627 C CA . ALA A 1 79 ? -3.261 0.978 12.254 1.00 72.12 79 ALA A CA 1
ATOM 628 C C . ALA A 1 79 ? -3.498 1.683 13.610 1.00 72.12 79 ALA A C 1
ATOM 630 O O . ALA A 1 79 ? -2.638 2.456 14.050 1.00 72.12 79 ALA A O 1
ATOM 631 N N . PRO A 1 80 ? -4.623 1.421 14.312 1.00 64.38 80 PRO A N 1
ATOM 632 C CA . PRO A 1 80 ? -4.889 2.031 15.609 1.00 64.38 80 PRO A CA 1
ATOM 633 C C . PRO A 1 80 ? -3.826 1.579 16.623 1.00 64.38 80 PRO A C 1
ATOM 635 O O . PRO A 1 80 ? -3.790 0.428 17.045 1.00 64.38 80 PRO A O 1
ATOM 638 N N . ALA A 1 81 ? -2.946 2.522 16.971 1.00 60.59 81 ALA A N 1
ATOM 639 C CA . ALA A 1 81 ? -1.886 2.447 17.976 1.00 60.59 81 ALA A CA 1
ATOM 640 C C . ALA A 1 81 ? -0.820 1.344 17.785 1.00 60.59 81 ALA A C 1
ATOM 642 O O . ALA A 1 81 ? -0.623 0.489 18.642 1.00 60.59 81 ALA A O 1
ATOM 643 N N . MET A 1 82 ? -0.005 1.472 16.732 1.00 57.06 82 MET A N 1
ATOM 644 C CA . MET A 1 82 ? 1.438 1.181 16.838 1.00 57.06 82 MET A CA 1
ATOM 645 C C . MET A 1 82 ? 2.218 2.491 17.044 1.00 57.06 82 MET A C 1
ATOM 647 O O . MET A 1 82 ? 3.183 2.785 16.344 1.00 57.06 82 MET A O 1
ATOM 651 N N . ARG A 1 83 ? 1.751 3.321 17.987 1.00 52.53 83 ARG A N 1
ATOM 652 C CA . ARG A 1 83 ? 2.571 4.373 18.594 1.00 52.53 83 ARG A CA 1
ATOM 653 C C . ARG A 1 83 ? 3.237 3.711 19.797 1.00 52.53 83 ARG A C 1
ATOM 655 O O . ARG A 1 83 ? 2.542 3.403 20.761 1.00 52.53 83 ARG A O 1
ATOM 662 N N . ALA A 1 84 ? 4.513 3.365 19.644 1.00 48.16 84 ALA A N 1
ATOM 663 C CA . ALA A 1 84 ? 5.366 2.977 20.763 1.00 48.16 84 ALA A CA 1
ATOM 664 C C . ALA A 1 84 ? 5.468 4.122 21.780 1.00 48.16 84 ALA A C 1
ATOM 666 O O . ALA A 1 84 ? 5.338 5.293 21.346 1.00 48.16 84 ALA A O 1
#

Sequence (84 aa):
MGSNTDRALAVSDRNSPQSKQRRHAGTATQNQLRAIFSLSFRQRIDPLHIARERFDVDRIEDLSMREASSLIDELKLSAPAMRA